Protein AF-A0A258SMM1-F1 (afdb_monomer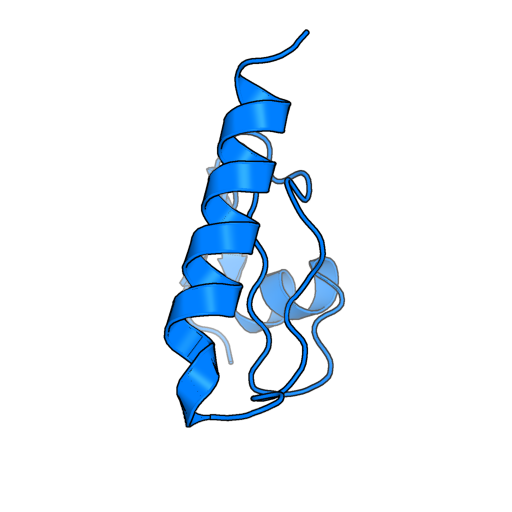)

Radius of gyration: 13.4 Å; Cα contacts (8 Å, |Δi|>4): 86; chains: 1; bounding box: 32×28×27 Å

Foldseek 3Di:
DAPWDQDLVRDIDGPVRVCVVVVPDAPPKDFDADSNRHTQFDIDGPCVDVVCSVVVVVVSVVSSVCSVVPD

Sequence (71 aa):
ANTPLTDFDGTATTEATFAAFSKVFMVPTVKVFDARGNEASEAIVGLLIADFYFGYLEAAIEEGTRKMRGK

Secondary structure (DSSP, 8-state):
---EEE-TTS-EEEHHHHHHHTT--SSSEE--B-TTS-B-SPPEES-SSGGGHHHHHHHHHHHHHHHHH--

Nearest PDB structures (foldseek):
  3f9u-assembly1_A  TM=5.659E-01  e=6.609E-01  Bacteroides fragilis NCTC 9343

Structure (mmCIF, N/CA/C/O backbone):
data_AF-A0A258SMM1-F1
#
_entry.id   AF-A0A258SMM1-F1
#
loop_
_atom_site.group_PDB
_atom_site.id
_atom_site.type_symbol
_atom_site.label_atom_id
_atom_site.label_alt_id
_atom_site.label_comp_id
_atom_site.label_asym_id
_atom_site.label_entity_id
_atom_site.label_seq_id
_atom_site.pdbx_PDB_ins_code
_atom_site.Cartn_x
_atom_site.Cartn_y
_atom_site.Cartn_z
_atom_site.occupancy
_atom_site.B_iso_or_equiv
_atom_site.auth_seq_id
_atom_site.auth_comp_id
_atom_site.auth_asym_id
_atom_site.auth_atom_id
_atom_site.pdbx_PDB_model_num
ATOM 1 N N . ALA A 1 1 ? 0.925 -14.379 -11.633 1.00 71.44 1 ALA A N 1
ATOM 2 C CA . ALA A 1 1 ? 0.635 -13.852 -10.294 1.00 71.44 1 ALA A CA 1
ATOM 3 C C . ALA A 1 1 ? -0.747 -14.364 -9.911 1.00 71.44 1 ALA A C 1
ATOM 5 O O . ALA A 1 1 ? -1.715 -13.863 -10.459 1.00 71.44 1 ALA A O 1
ATOM 6 N N . ASN A 1 2 ? -0.788 -15.461 -9.147 1.00 92.75 2 ASN A N 1
ATOM 7 C CA . ASN A 1 2 ? -1.997 -16.204 -8.737 1.00 92.75 2 ASN A CA 1
ATOM 8 C C . ASN A 1 2 ? -1.849 -16.730 -7.292 1.00 92.75 2 ASN A C 1
ATOM 10 O O . ASN A 1 2 ? -2.453 -17.730 -6.910 1.00 92.75 2 ASN A O 1
ATOM 14 N N . THR A 1 3 ? -0.960 -16.117 -6.520 1.00 96.62 3 THR A N 1
ATOM 15 C CA . THR A 1 3 ? -0.737 -16.423 -5.114 1.00 96.62 3 THR A CA 1
ATOM 16 C C . THR A 1 3 ? -2.001 -16.050 -4.338 1.00 96.62 3 THR A C 1
ATOM 18 O O . THR A 1 3 ? -2.445 -14.904 -4.438 1.00 96.62 3 THR A O 1
ATOM 21 N N . PRO A 1 4 ? -2.600 -16.982 -3.578 1.00 97.44 4 PRO A N 1
ATOM 22 C CA . PRO A 1 4 ? -3.776 -16.678 -2.774 1.00 97.44 4 PRO A CA 1
ATOM 23 C C . PRO A 1 4 ? -3.511 -15.537 -1.787 1.00 97.44 4 PRO A C 1
ATOM 25 O O . PRO A 1 4 ? -2.479 -15.516 -1.115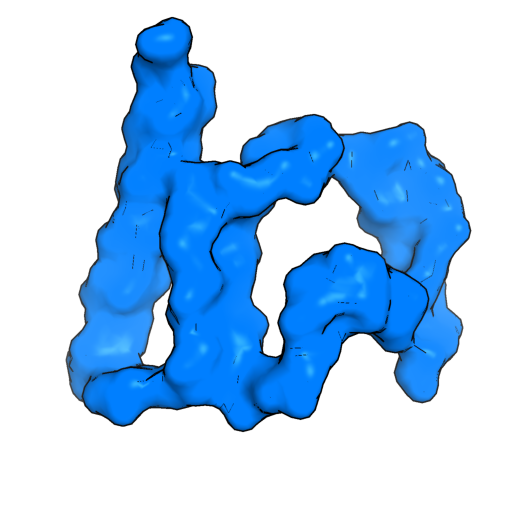 1.00 97.44 4 PRO A O 1
ATOM 28 N N . LEU A 1 5 ? -4.464 -14.614 -1.690 1.00 97.31 5 LEU A N 1
ATOM 29 C CA . LEU A 1 5 ? -4.472 -13.495 -0.753 1.00 97.31 5 LEU A CA 1
ATOM 30 C C . LEU A 1 5 ? -5.881 -13.362 -0.161 1.00 97.31 5 LEU A C 1
ATOM 32 O O . LEU A 1 5 ? -6.865 -13.662 -0.834 1.00 97.31 5 LEU A O 1
ATOM 36 N N . THR A 1 6 ? -5.985 -12.911 1.084 1.00 97.12 6 THR A N 1
ATOM 37 C CA . THR A 1 6 ? -7.265 -12.534 1.698 1.00 97.12 6 THR A CA 1
ATOM 38 C C . THR A 1 6 ? -7.365 -11.015 1.690 1.00 97.12 6 THR A C 1
ATOM 40 O O . THR A 1 6 ? -6.457 -10.353 2.192 1.00 97.12 6 THR A O 1
ATOM 43 N N . ASP A 1 7 ? -8.429 -10.476 1.103 1.00 96.19 7 ASP A N 1
ATOM 44 C CA . ASP A 1 7 ? -8.674 -9.032 1.048 1.00 96.19 7 ASP A CA 1
ATOM 45 C C . ASP A 1 7 ? -9.205 -8.492 2.395 1.00 96.19 7 ASP A C 1
ATOM 47 O O . ASP A 1 7 ? -9.513 -9.257 3.314 1.00 96.19 7 ASP A O 1
ATOM 51 N N . PHE A 1 8 ? -9.328 -7.170 2.525 1.00 95.69 8 PHE A N 1
ATOM 52 C CA . PHE A 1 8 ? -9.763 -6.492 3.754 1.00 95.69 8 PHE A CA 1
ATOM 53 C C . PHE A 1 8 ? -11.161 -6.907 4.233 1.00 95.69 8 PHE A C 1
ATOM 55 O O . PHE A 1 8 ? -11.439 -6.872 5.430 1.00 95.69 8 PHE A O 1
ATOM 62 N N . ASP A 1 9 ? -12.043 -7.311 3.319 1.00 94.94 9 ASP A N 1
ATOM 63 C CA . ASP A 1 9 ? -13.395 -7.787 3.628 1.00 94.94 9 ASP A CA 1
ATOM 64 C C . ASP A 1 9 ? -13.462 -9.300 3.928 1.00 94.94 9 ASP A C 1
ATOM 66 O O . ASP A 1 9 ? -14.538 -9.837 4.192 1.00 94.94 9 ASP A O 1
ATOM 70 N N . GLY A 1 10 ? -12.316 -9.991 3.918 1.00 96.19 10 GLY A N 1
ATOM 71 C CA . GLY A 1 10 ? -12.214 -11.435 4.127 1.00 96.19 10 GLY A CA 1
ATOM 72 C C . GLY A 1 10 ? -12.405 -12.273 2.860 1.00 96.19 10 GLY A C 1
ATOM 73 O O . GLY A 1 10 ? -12.309 -13.501 2.929 1.00 96.19 10 GLY A O 1
ATOM 74 N N . THR A 1 11 ? -12.652 -11.653 1.705 1.00 97.25 11 THR A N 1
ATOM 75 C CA . THR A 1 11 ? -12.815 -12.358 0.431 1.00 97.25 11 THR A CA 1
ATOM 76 C C . THR A 1 11 ? -11.481 -12.924 -0.053 1.00 97.25 11 THR A C 1
ATOM 78 O O . THR A 1 11 ? -10.430 -12.287 0.046 1.00 97.25 11 THR A O 1
ATOM 81 N N . ALA A 1 12 ? -11.511 -14.137 -0.610 1.00 97.94 12 ALA A N 1
ATOM 82 C CA . ALA A 1 12 ? -10.348 -14.723 -1.264 1.00 97.94 12 ALA A CA 1
ATOM 83 C C . ALA A 1 12 ? -10.070 -14.022 -2.605 1.00 97.94 12 ALA A C 1
ATOM 85 O O . ALA A 1 12 ? -10.959 -13.873 -3.443 1.00 97.94 12 ALA A O 1
ATOM 86 N N . THR A 1 13 ? -8.819 -13.632 -2.824 1.00 97.44 13 THR A N 1
ATOM 87 C CA . THR A 1 13 ? -8.337 -12.932 -4.018 1.00 97.44 13 THR A CA 1
ATOM 88 C C . THR A 1 13 ? -6.932 -13.424 -4.401 1.00 97.44 13 THR A C 1
ATOM 90 O O . THR A 1 13 ? -6.446 -14.434 -3.884 1.00 97.44 13 THR A O 1
ATOM 93 N N . THR A 1 14 ? -6.275 -12.736 -5.336 1.00 98.06 14 THR A N 1
ATOM 94 C CA . THR A 1 14 ? -4.863 -12.953 -5.692 1.00 98.06 14 THR A CA 1
ATOM 95 C C . THR A 1 14 ? -4.075 -11.652 -5.591 1.00 98.06 14 THR A C 1
ATOM 97 O O . THR A 1 14 ? -4.654 -10.565 -5.629 1.00 98.06 14 THR A O 1
ATOM 100 N N . GLU A 1 15 ? -2.748 -11.736 -5.533 1.00 95.69 15 GLU A N 1
ATOM 101 C CA . GLU A 1 15 ? -1.867 -10.567 -5.576 1.00 95.69 15 GLU A CA 1
ATOM 102 C C . GLU A 1 15 ? -2.067 -9.729 -6.851 1.00 95.69 15 GLU A C 1
ATOM 104 O O . GLU A 1 15 ? -2.032 -8.501 -6.791 1.00 95.69 15 GLU A O 1
ATOM 109 N N . ALA A 1 16 ? -2.342 -10.370 -7.996 1.00 95.88 16 ALA A N 1
ATOM 110 C CA . ALA A 1 16 ? -2.619 -9.667 -9.250 1.00 95.88 16 ALA A CA 1
ATOM 111 C C . ALA A 1 16 ? -3.947 -8.906 -9.205 1.00 95.88 16 ALA A C 1
ATOM 113 O O . ALA A 1 16 ? -4.004 -7.732 -9.576 1.00 95.88 16 ALA A O 1
ATOM 114 N N . THR A 1 17 ? -5.009 -9.569 -8.745 1.00 97.06 17 THR A N 1
ATOM 115 C CA . THR A 1 17 ? -6.341 -8.966 -8.624 1.00 97.06 17 THR A CA 1
ATOM 116 C C . THR A 1 17 ? -6.319 -7.806 -7.632 1.00 97.06 17 THR A C 1
ATOM 118 O O . THR A 1 17 ? -6.833 -6.733 -7.942 1.00 97.06 17 THR A O 1
ATOM 121 N N . PHE A 1 18 ? -5.658 -7.983 -6.486 1.00 96.62 18 PHE A N 1
ATOM 122 C CA . PHE A 1 18 ? -5.506 -6.943 -5.472 1.00 96.62 18 PHE A CA 1
ATOM 123 C C . PHE A 1 18 ? -4.709 -5.736 -5.984 1.00 96.62 18 PHE A C 1
ATOM 125 O O . PHE A 1 18 ? -5.142 -4.595 -5.816 1.00 96.62 18 PHE A O 1
ATOM 132 N N . ALA A 1 19 ? -3.578 -5.958 -6.663 1.00 96.06 19 ALA A N 1
ATOM 133 C CA . ALA A 1 19 ? -2.781 -4.877 -7.244 1.00 96.06 19 ALA A CA 1
ATOM 134 C C . ALA A 1 19 ? -3.557 -4.096 -8.320 1.00 96.06 19 ALA A C 1
ATOM 136 O O . ALA A 1 19 ? -3.508 -2.864 -8.339 1.00 96.06 19 ALA A O 1
ATOM 137 N N . ALA A 1 20 ? -4.312 -4.793 -9.177 1.00 96.12 20 ALA A N 1
ATOM 138 C CA . ALA A 1 20 ? -5.148 -4.173 -10.202 1.00 96.12 20 ALA A CA 1
ATOM 139 C C . ALA A 1 20 ? -6.290 -3.345 -9.591 1.00 96.12 20 ALA A C 1
ATOM 141 O O . ALA A 1 20 ? -6.487 -2.193 -9.983 1.00 96.12 20 ALA A O 1
ATOM 142 N N . PHE A 1 21 ? -6.996 -3.893 -8.595 1.00 95.62 21 PHE A N 1
ATOM 143 C CA . PHE A 1 21 ? -8.030 -3.173 -7.843 1.00 95.62 21 PHE A CA 1
ATOM 144 C C . PHE A 1 21 ?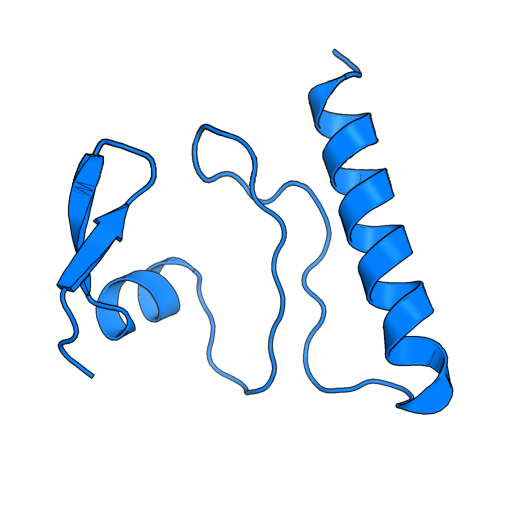 -7.456 -1.932 -7.145 1.00 95.62 21 PHE A C 1
ATOM 146 O O . PHE A 1 21 ? -8.027 -0.844 -7.225 1.00 95.62 21 PHE A O 1
ATOM 153 N N . SER A 1 22 ? -6.256 -2.068 -6.577 1.00 95.94 22 SER A N 1
ATOM 154 C CA . SER A 1 22 ? -5.489 -0.985 -5.955 1.00 95.94 22 SER A CA 1
ATOM 155 C C . SER A 1 22 ? -4.839 -0.030 -6.965 1.00 95.94 22 SER A C 1
ATOM 157 O O . SER A 1 22 ? -4.114 0.878 -6.558 1.00 95.94 22 SER A O 1
ATOM 159 N N . LYS A 1 23 ? -5.064 -0.200 -8.276 1.00 96.19 23 LYS A N 1
ATOM 160 C CA . LYS A 1 23 ? -4.514 0.639 -9.359 1.00 96.19 23 LYS A CA 1
ATOM 161 C C . LYS A 1 23 ? -2.984 0.762 -9.335 1.00 96.19 23 LYS A C 1
ATOM 163 O O . LYS A 1 23 ? -2.434 1.811 -9.669 1.00 96.19 23 LYS A O 1
ATOM 168 N N . VAL A 1 24 ? -2.285 -0.298 -8.938 1.00 96.31 24 VAL A N 1
ATOM 169 C CA . VAL A 1 24 ? -0.820 -0.353 -8.961 1.00 96.31 24 VAL A CA 1
ATOM 170 C C . VAL A 1 24 ? -0.362 -0.814 -10.344 1.00 96.31 24 VAL A C 1
ATOM 172 O O . VAL A 1 24 ? -0.580 -1.961 -10.723 1.00 96.31 24 VAL A O 1
ATOM 175 N N . PHE A 1 25 ? 0.275 0.084 -11.100 1.00 93.94 25 PHE A N 1
ATOM 176 C CA . PHE A 1 25 ? 0.776 -0.190 -12.457 1.00 93.94 25 PHE A CA 1
ATOM 177 C C . PHE A 1 25 ? 2.297 -0.008 -12.607 1.00 93.94 25 PHE A C 1
ATOM 179 O O . PHE A 1 25 ? 2.852 -0.367 -13.643 1.00 93.94 25 PHE A O 1
ATOM 186 N N . MET A 1 26 ? 2.976 0.535 -11.590 1.00 94.31 26 MET A N 1
ATOM 187 C CA . MET A 1 26 ? 4.429 0.727 -11.560 1.00 94.31 26 MET A CA 1
ATOM 188 C C . MET A 1 26 ? 5.021 0.152 -10.272 1.00 94.31 26 MET A C 1
ATOM 190 O O . MET A 1 26 ? 4.373 0.154 -9.224 1.00 94.31 26 MET A O 1
ATOM 194 N N . VAL A 1 27 ? 6.265 -0.326 -10.349 1.00 93.56 27 VAL A N 1
ATOM 195 C CA . VAL A 1 27 ? 7.004 -0.872 -9.206 1.00 93.56 27 VAL A CA 1
ATOM 196 C C . VAL A 1 27 ? 8.310 -0.103 -8.948 1.00 93.56 27 VAL A C 1
ATOM 198 O O . VAL A 1 27 ? 8.962 0.302 -9.912 1.00 93.56 27 VAL A O 1
ATOM 201 N N . PRO A 1 28 ? 8.720 0.061 -7.673 1.00 94.06 28 PRO A N 1
ATOM 202 C CA . PRO A 1 28 ? 7.943 -0.248 -6.465 1.00 94.06 28 PRO A CA 1
ATOM 203 C C . PRO A 1 28 ? 6.795 0.757 -6.245 1.00 94.06 28 PRO A C 1
ATOM 205 O O . PRO A 1 28 ? 6.887 1.902 -6.671 1.00 94.06 28 PRO A O 1
ATOM 208 N N . THR A 1 29 ? 5.718 0.326 -5.585 1.00 96.81 29 THR A N 1
ATOM 209 C CA . THR A 1 29 ? 4.656 1.209 -5.072 1.00 96.81 29 THR A CA 1
ATOM 210 C C . THR A 1 29 ? 4.317 0.773 -3.652 1.00 96.81 29 THR A C 1
ATOM 212 O O . THR A 1 29 ? 4.118 -0.419 -3.414 1.00 96.81 29 THR A O 1
ATOM 215 N N . VAL A 1 30 ? 4.224 1.723 -2.725 1.00 96.88 30 VAL A N 1
ATOM 216 C CA . VAL A 1 30 ? 3.770 1.492 -1.349 1.00 96.88 30 VAL A CA 1
ATOM 217 C C . VAL A 1 30 ? 2.506 2.303 -1.108 1.00 96.88 30 VAL A C 1
ATOM 219 O O . VAL A 1 30 ? 2.460 3.498 -1.390 1.00 96.88 30 VAL A O 1
ATOM 222 N N . LYS A 1 31 ? 1.476 1.642 -0.582 1.00 97.62 31 LYS A N 1
ATOM 223 C CA . LYS A 1 31 ? 0.216 2.253 -0.156 1.00 97.62 31 LYS A CA 1
ATOM 224 C C . LYS A 1 31 ? -0.057 1.870 1.291 1.00 97.62 31 LYS A C 1
ATOM 226 O O . LYS A 1 31 ? 0.154 0.717 1.663 1.00 97.62 31 LYS A O 1
ATOM 231 N N . VAL A 1 32 ? -0.539 2.821 2.083 1.00 97.31 32 VAL A N 1
ATOM 232 C CA . VAL A 1 32 ? -1.034 2.569 3.441 1.00 97.31 32 VAL A CA 1
ATOM 233 C C . VAL A 1 32 ? -2.553 2.526 3.380 1.00 97.31 32 VAL A C 1
ATOM 235 O O . VAL A 1 32 ? -3.177 3.418 2.806 1.00 97.31 32 VAL A O 1
ATOM 238 N N . PHE A 1 33 ? -3.148 1.498 3.975 1.00 96.62 33 PHE A N 1
ATOM 239 C CA . PHE A 1 33 ? -4.594 1.306 4.020 1.00 96.62 33 PHE A CA 1
ATOM 240 C C . PHE A 1 33 ? -5.105 1.331 5.462 1.00 96.62 33 PHE A C 1
ATOM 242 O O . PHE A 1 33 ? -4.369 1.002 6.394 1.00 96.62 33 PHE A O 1
ATOM 249 N N . ASP A 1 34 ? -6.371 1.703 5.642 1.00 94.62 34 ASP A N 1
ATOM 250 C CA . ASP A 1 34 ? -7.095 1.491 6.894 1.00 94.62 34 ASP A CA 1
ATOM 251 C C . ASP A 1 34 ? -7.620 0.044 7.012 1.00 94.62 34 ASP A C 1
ATOM 253 O O . ASP A 1 34 ? -7.499 -0.773 6.098 1.00 94.62 34 ASP A O 1
ATOM 257 N N . ALA A 1 35 ? -8.252 -0.282 8.145 1.00 92.00 35 ALA A N 1
ATOM 258 C CA . ALA A 1 35 ? -8.810 -1.616 8.395 1.00 92.00 35 ALA A CA 1
ATOM 259 C C . ALA A 1 35 ? -9.975 -2.011 7.460 1.00 92.00 35 ALA A C 1
ATOM 261 O O . ALA A 1 35 ? -10.439 -3.145 7.517 1.00 92.00 35 ALA A O 1
ATOM 262 N N . ARG A 1 36 ? -10.483 -1.083 6.643 1.00 92.62 36 ARG A N 1
ATOM 263 C CA . ARG A 1 36 ? -11.557 -1.305 5.665 1.00 92.62 36 ARG A CA 1
ATOM 264 C C . ARG A 1 36 ? -11.034 -1.322 4.225 1.00 92.62 36 ARG A C 1
ATOM 266 O O . ARG A 1 36 ? -11.842 -1.435 3.309 1.00 92.62 36 ARG A O 1
ATOM 273 N N . GLY A 1 37 ? -9.722 -1.191 4.023 1.00 94.50 37 GLY A N 1
ATOM 274 C CA . GLY A 1 37 ? -9.100 -1.159 2.702 1.00 94.50 37 GLY A CA 1
ATOM 275 C C . GLY A 1 37 ? -9.159 0.194 1.994 1.00 94.50 37 GLY A C 1
ATOM 276 O O . GLY A 1 37 ? -8.901 0.255 0.793 1.00 94.50 37 GLY A O 1
ATOM 277 N N . ASN A 1 38 ? -9.471 1.293 2.692 1.00 94.94 38 ASN A N 1
ATOM 278 C CA . ASN A 1 38 ? -9.365 2.631 2.103 1.00 94.94 38 ASN A CA 1
ATOM 279 C C . ASN A 1 38 ? -7.931 3.150 2.210 1.00 94.94 38 ASN A C 1
ATOM 281 O O . ASN A 1 38 ? -7.274 2.947 3.229 1.00 94.94 38 ASN A O 1
ATOM 285 N N . GLU A 1 39 ? -7.464 3.889 1.203 1.00 96.25 39 GLU A N 1
ATOM 286 C CA . GLU A 1 39 ? -6.153 4.542 1.257 1.00 96.25 39 GLU A CA 1
ATOM 287 C C . GLU A 1 39 ? -6.103 5.570 2.404 1.00 96.25 39 GLU A C 1
ATOM 289 O O . GLU A 1 39 ? -6.923 6.497 2.512 1.00 96.25 39 GLU A O 1
ATOM 294 N N . ALA A 1 40 ? -5.137 5.375 3.297 1.00 96.56 40 ALA A N 1
ATOM 295 C CA . ALA A 1 40 ? -4.972 6.152 4.516 1.00 96.56 40 ALA A CA 1
ATOM 296 C C . ALA A 1 40 ? -3.975 7.313 4.349 1.00 96.56 40 ALA A C 1
ATOM 298 O O . ALA A 1 40 ? -4.037 8.265 5.122 1.00 96.56 40 ALA A O 1
ATOM 299 N N . SER A 1 41 ? -3.123 7.265 3.327 1.00 97.12 41 SER A N 1
ATOM 300 C CA . SER A 1 41 ? -2.165 8.310 2.947 1.00 97.12 41 SER A CA 1
ATOM 301 C C . SER A 1 41 ? -1.893 8.272 1.443 1.00 97.12 41 SER A C 1
ATOM 303 O O . SER A 1 41 ? -2.376 7.376 0.743 1.00 97.12 41 SER A O 1
ATOM 305 N N . GLU A 1 42 ? -1.143 9.252 0.937 1.00 95.44 42 GLU A N 1
ATOM 306 C CA . GLU A 1 42 ? -0.710 9.247 -0.460 1.00 95.44 42 GLU A CA 1
ATOM 307 C C . GLU A 1 42 ? 0.226 8.068 -0.767 1.00 95.44 42 GLU A C 1
ATOM 309 O O . GLU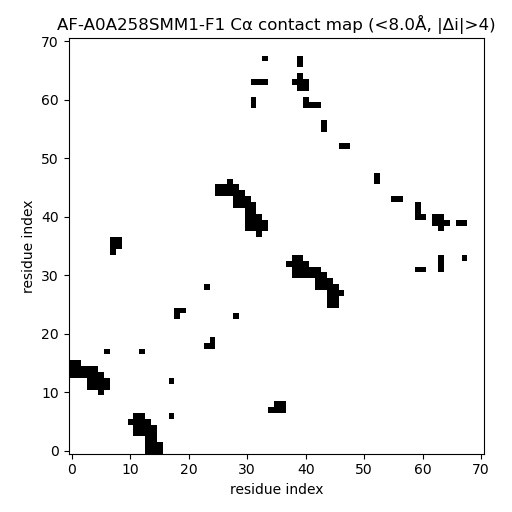 A 1 42 ? 1.077 7.670 0.031 1.00 95.44 42 GLU A O 1
ATOM 314 N N . ALA A 1 43 ? 0.074 7.500 -1.964 1.00 96.81 43 ALA A N 1
ATOM 315 C CA . ALA A 1 43 ? 0.910 6.401 -2.418 1.00 96.81 43 ALA A CA 1
ATOM 316 C C . ALA A 1 43 ? 2.343 6.871 -2.710 1.00 96.81 43 ALA A C 1
ATOM 318 O O . ALA A 1 43 ? 2.557 7.826 -3.457 1.00 96.81 43 ALA A O 1
ATOM 319 N N . ILE A 1 44 ? 3.331 6.126 -2.220 1.00 96.62 44 ILE A N 1
ATOM 320 C CA . ILE A 1 44 ? 4.729 6.294 -2.622 1.00 96.62 44 ILE A CA 1
ATOM 321 C C . ILE A 1 44 ? 4.928 5.492 -3.902 1.00 96.62 44 ILE A C 1
ATOM 323 O O . ILE A 1 44 ? 4.787 4.269 -3.907 1.00 96.62 44 ILE A O 1
ATOM 327 N N . VAL A 1 45 ? 5.241 6.184 -4.992 1.00 95.56 45 VAL A N 1
ATOM 328 C CA . VAL A 1 45 ? 5.345 5.600 -6.329 1.00 95.56 45 VAL A CA 1
ATOM 329 C C . VAL A 1 45 ? 6.787 5.727 -6.825 1.00 95.56 45 VAL A C 1
ATOM 331 O O . VAL A 1 45 ? 7.318 6.825 -6.980 1.00 95.56 45 VAL A O 1
ATOM 334 N N . GLY A 1 46 ? 7.430 4.588 -7.078 1.00 91.88 46 GLY A N 1
ATOM 335 C CA . GLY A 1 46 ? 8.870 4.501 -7.306 1.00 91.88 46 GLY A CA 1
ATOM 336 C C . GLY A 1 46 ? 9.680 4.595 -6.007 1.00 91.88 46 GLY A C 1
ATOM 337 O O . GLY A 1 46 ? 9.152 4.471 -4.906 1.00 91.88 46 GLY A O 1
ATOM 338 N N . LEU A 1 47 ? 10.992 4.800 -6.142 1.00 88.12 47 LEU A N 1
ATOM 339 C CA . LEU A 1 47 ? 11.910 4.929 -4.999 1.00 88.12 47 LEU A CA 1
ATOM 340 C C . LEU A 1 47 ? 12.105 6.373 -4.519 1.00 88.12 47 LEU A C 1
ATOM 342 O O . LEU A 1 47 ? 12.724 6.575 -3.478 1.00 88.12 47 LEU A O 1
ATOM 346 N N . LEU A 1 48 ? 11.607 7.367 -5.265 1.00 86.44 48 LEU A N 1
ATOM 347 C CA . LEU A 1 48 ? 11.918 8.782 -5.040 1.00 86.44 48 LEU A CA 1
ATOM 348 C C . LEU A 1 48 ? 13.446 8.976 -4.897 1.00 86.44 48 LEU A C 1
ATOM 350 O O . LEU A 1 48 ? 14.189 8.633 -5.817 1.00 86.44 48 LEU A O 1
ATOM 354 N N . ILE A 1 49 ? 13.916 9.488 -3.754 1.00 91.81 49 ILE A N 1
ATOM 355 C CA . ILE A 1 49 ? 15.334 9.526 -3.372 1.00 91.81 49 ILE A CA 1
ATOM 356 C C . ILE A 1 49 ? 15.595 8.393 -2.374 1.00 91.8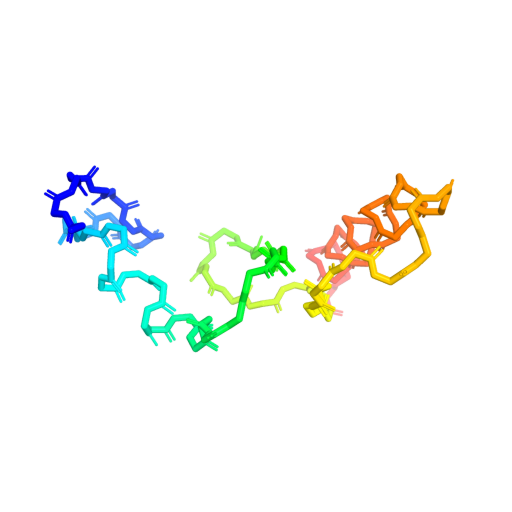1 49 ILE A C 1
ATOM 358 O O . ILE A 1 49 ? 15.052 8.407 -1.270 1.00 91.81 49 ILE A O 1
ATOM 362 N N . ALA A 1 50 ? 16.450 7.436 -2.747 1.00 86.25 50 ALA A N 1
ATOM 363 C CA . ALA A 1 50 ? 16.677 6.209 -1.976 1.00 86.25 50 ALA A CA 1
ATOM 364 C C . ALA A 1 50 ? 17.096 6.467 -0.515 1.00 86.25 50 ALA A C 1
ATOM 366 O O . ALA A 1 50 ? 16.565 5.829 0.393 1.00 86.25 50 ALA A O 1
ATOM 367 N N . ASP A 1 51 ? 17.969 7.449 -0.276 1.00 92.69 51 ASP A N 1
ATOM 368 C CA . ASP A 1 51 ? 18.457 7.801 1.067 1.00 92.69 51 ASP A CA 1
ATOM 369 C C . ASP A 1 51 ? 17.351 8.342 1.990 1.00 92.69 51 ASP A C 1
ATOM 371 O O . ASP A 1 51 ? 17.475 8.297 3.213 1.00 92.69 51 ASP A O 1
ATOM 375 N N . PHE A 1 52 ? 16.244 8.825 1.417 1.00 92.56 52 PHE A N 1
ATOM 376 C CA . PHE A 1 52 ? 15.081 9.323 2.152 1.00 92.56 52 PHE A CA 1
ATOM 377 C C . PHE A 1 52 ? 13.915 8.339 2.178 1.00 92.56 52 PHE A C 1
ATOM 379 O O . PHE A 1 52 ? 12.872 8.652 2.751 1.00 92.56 52 PHE A O 1
ATOM 386 N N . TYR A 1 53 ? 14.084 7.137 1.621 1.00 93.00 53 TYR A N 1
ATOM 387 C CA . TYR A 1 53 ? 12.993 6.175 1.495 1.00 93.00 53 TYR A CA 1
ATOM 388 C C . TYR A 1 53 ? 12.370 5.808 2.843 1.00 93.00 53 TYR A C 1
ATOM 390 O O . TYR A 1 53 ? 11.149 5.777 2.972 1.00 93.00 53 TYR A O 1
ATOM 398 N N . PHE A 1 54 ? 13.200 5.639 3.875 1.00 95.00 54 PHE A N 1
ATOM 399 C CA . PHE A 1 54 ? 12.724 5.432 5.242 1.00 95.00 54 PHE A CA 1
ATOM 400 C C . PHE A 1 54 ? 11.838 6.589 5.735 1.00 95.00 54 PHE A C 1
ATOM 402 O O . PHE A 1 54 ? 10.766 6.351 6.281 1.00 95.00 54 PHE A O 1
ATOM 409 N N . GLY A 1 55 ? 12.239 7.838 5.479 1.00 96.31 55 GLY A N 1
ATOM 410 C CA . GLY A 1 55 ? 11.462 9.017 5.863 1.00 96.31 55 GLY A CA 1
ATOM 411 C C . GLY A 1 55 ? 10.121 9.118 5.133 1.00 96.31 55 GLY A C 1
ATOM 412 O O . GLY A 1 55 ? 9.129 9.511 5.741 1.00 96.31 55 GLY A O 1
ATOM 413 N N . TYR A 1 56 ? 10.058 8.718 3.858 1.00 95.75 56 TYR A N 1
ATOM 414 C CA . TYR A 1 56 ? 8.790 8.662 3.122 1.00 95.75 56 TYR A CA 1
ATOM 415 C C . TYR A 1 56 ? 7.839 7.611 3.707 1.00 95.75 56 TYR A C 1
ATOM 417 O O . TYR A 1 56 ? 6.652 7.890 3.860 1.00 95.75 56 TYR A O 1
ATOM 425 N N . LEU A 1 57 ? 8.355 6.430 4.072 1.00 96.44 57 LEU A N 1
ATOM 426 C CA . LEU A 1 57 ? 7.558 5.380 4.715 1.00 96.44 57 LEU A CA 1
ATOM 427 C C . LEU A 1 57 ? 6.999 5.840 6.065 1.00 96.44 57 LEU A C 1
ATOM 429 O O . LEU A 1 57 ? 5.797 5.712 6.293 1.00 96.44 57 LEU A O 1
ATOM 433 N N . GLU A 1 58 ? 7.846 6.408 6.927 1.00 97.69 58 GLU A N 1
ATOM 434 C CA . GLU A 1 58 ? 7.425 6.931 8.233 1.00 97.69 58 GLU A CA 1
ATOM 435 C C . GLU A 1 58 ? 6.339 8.000 8.071 1.00 97.69 58 GLU A C 1
ATOM 437 O O . GLU A 1 58 ? 5.285 7.908 8.699 1.00 97.69 58 GLU A O 1
ATOM 442 N N . ALA A 1 59 ? 6.533 8.959 7.159 1.00 96.94 59 ALA A N 1
ATOM 443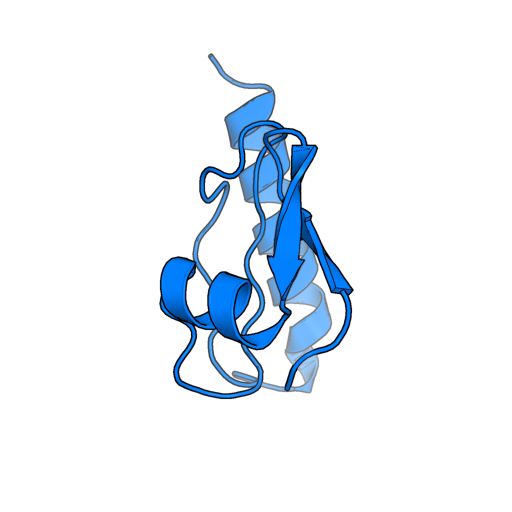 C CA . ALA A 1 59 ? 5.549 10.007 6.900 1.00 96.94 59 ALA A CA 1
ATOM 444 C C . ALA A 1 59 ? 4.193 9.436 6.445 1.00 96.94 59 ALA A C 1
ATOM 446 O O . ALA A 1 59 ? 3.149 9.845 6.957 1.00 96.94 59 ALA A O 1
ATOM 447 N N . ALA A 1 60 ? 4.200 8.457 5.534 1.00 97.56 60 ALA A N 1
ATOM 448 C CA . ALA A 1 60 ? 2.981 7.823 5.036 1.00 97.56 60 ALA A CA 1
ATOM 449 C C . ALA A 1 60 ? 2.236 7.037 6.131 1.00 97.56 60 ALA A C 1
ATOM 451 O O . ALA A 1 60 ? 1.002 7.046 6.170 1.00 97.56 60 ALA A O 1
ATOM 452 N N . ILE A 1 61 ? 2.961 6.363 7.031 1.00 97.06 61 ILE A N 1
ATOM 453 C CA . ILE A 1 61 ? 2.379 5.628 8.165 1.00 97.06 61 ILE A CA 1
ATOM 454 C C . ILE A 1 61 ? 1.824 6.598 9.214 1.00 97.06 61 ILE A C 1
ATOM 456 O O . ILE A 1 61 ? 0.716 6.391 9.721 1.00 97.06 61 ILE A O 1
ATOM 460 N N . GLU A 1 62 ? 2.560 7.662 9.541 1.00 97.44 62 GLU A N 1
ATOM 461 C CA . GLU A 1 62 ? 2.113 8.694 10.478 1.00 97.44 62 GLU A CA 1
ATOM 462 C C . GLU A 1 62 ? 0.858 9.407 9.974 1.00 97.44 62 GLU A C 1
ATOM 464 O O . GLU A 1 62 ? -0.080 9.628 10.744 1.00 97.44 62 GLU A O 1
ATOM 469 N N . GLU A 1 63 ? 0.812 9.758 8.687 1.00 97.00 63 GLU A N 1
ATOM 470 C CA . GLU A 1 63 ? -0.373 10.328 8.050 1.00 97.00 63 GLU A CA 1
ATOM 471 C C . GLU A 1 63 ? -1.567 9.375 8.157 1.00 97.00 63 GLU A C 1
ATOM 473 O O . GLU A 1 63 ? -2.613 9.770 8.683 1.00 97.00 63 GLU A O 1
ATOM 478 N N . GLY A 1 64 ? -1.395 8.109 7.762 1.00 96.31 64 GLY A N 1
ATOM 479 C CA . GLY A 1 64 ? -2.459 7.111 7.849 1.00 96.31 64 GLY A CA 1
ATOM 480 C C . GLY A 1 64 ? -2.965 6.914 9.277 1.00 96.31 64 GLY A C 1
ATOM 481 O O . GLY A 1 64 ? -4.170 6.914 9.533 1.00 96.31 64 GLY A O 1
ATOM 482 N N . THR A 1 65 ? -2.050 6.845 10.243 1.00 95.75 65 THR A N 1
ATOM 483 C CA . THR A 1 65 ? -2.384 6.727 11.668 1.00 95.75 65 THR A CA 1
ATOM 484 C C . THR A 1 65 ? -3.152 7.947 12.170 1.00 95.75 65 THR A C 1
ATOM 486 O O . THR A 1 65 ? -4.125 7.811 12.914 1.00 95.75 65 THR A O 1
ATOM 489 N N . ARG A 1 66 ? -2.748 9.151 11.759 1.00 95.62 66 ARG A N 1
ATOM 490 C CA . ARG A 1 66 ? -3.428 10.400 12.116 1.00 95.62 66 ARG A CA 1
ATOM 491 C C . ARG A 1 66 ? -4.840 10.440 11.546 1.00 95.62 66 ARG A C 1
ATOM 493 O O 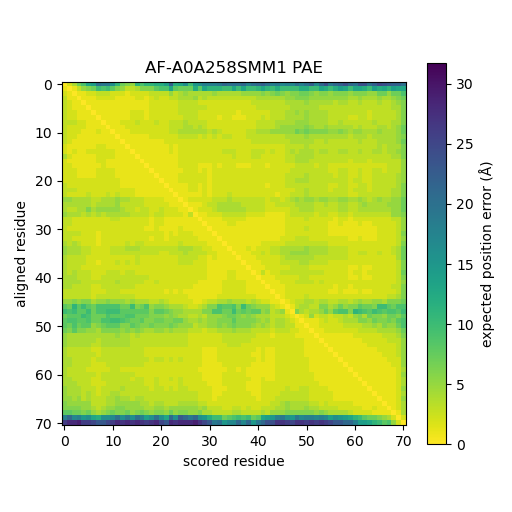. ARG A 1 66 ? -5.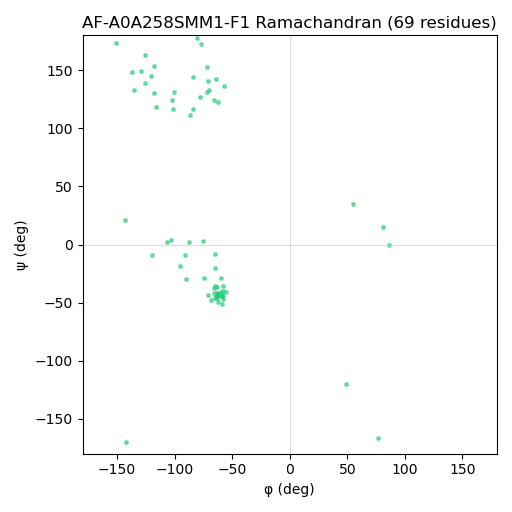761 10.765 12.289 1.00 95.62 66 ARG A O 1
ATOM 500 N N . LYS A 1 67 ? -5.017 10.051 10.280 1.00 93.12 67 LYS A N 1
ATOM 501 C CA . LYS A 1 67 ? -6.322 9.972 9.610 1.00 93.12 67 LYS A CA 1
ATOM 502 C C . LYS A 1 67 ? -7.254 8.953 10.268 1.00 93.12 67 LYS A C 1
ATOM 504 O O . LYS A 1 67 ? -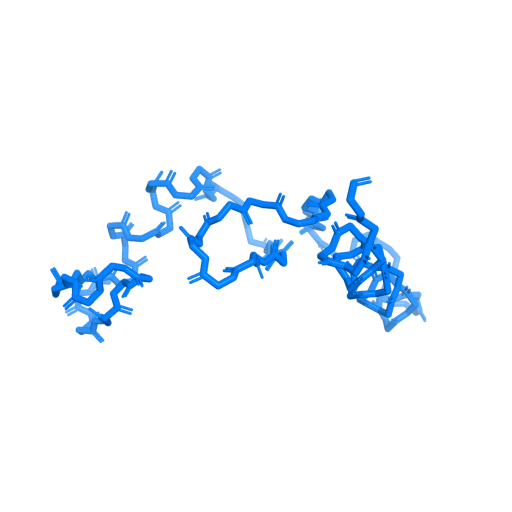8.440 9.213 10.375 1.00 93.12 67 LYS A O 1
ATOM 509 N N . MET A 1 68 ? -6.734 7.824 10.752 1.00 92.44 68 MET A N 1
ATOM 510 C CA . MET A 1 68 ? -7.546 6.820 11.460 1.00 92.44 68 MET A CA 1
ATOM 511 C C . MET A 1 68 ? -7.936 7.242 12.885 1.00 92.44 68 MET A C 1
ATOM 513 O O . MET A 1 68 ? -8.952 6.789 13.410 1.00 92.44 68 MET A O 1
ATOM 517 N N . ARG A 1 69 ? -7.110 8.065 13.543 1.00 92.00 69 ARG A N 1
ATOM 518 C CA . ARG A 1 69 ? -7.332 8.523 14.927 1.00 92.00 69 ARG A CA 1
ATOM 519 C C . ARG A 1 69 ? -8.133 9.818 15.007 1.00 92.00 69 ARG A C 1
ATOM 521 O O . ARG A 1 69 ? -8.807 10.050 16.009 1.00 92.00 69 ARG A O 1
ATOM 528 N N . GLY A 1 70 ? -8.024 10.671 13.994 1.00 74.12 70 GLY A N 1
ATOM 529 C CA . GLY A 1 70 ? -8.871 11.841 13.821 1.00 74.12 70 GLY A CA 1
ATOM 530 C C . GLY A 1 70 ? -10.220 11.414 13.257 1.00 74.12 70 GLY A C 1
ATOM 531 O O . GLY A 1 70 ? -10.268 10.718 12.252 1.00 74.12 70 GLY A O 1
ATOM 532 N N . LYS A 1 71 ? -11.308 11.807 13.920 1.00 49.28 71 LYS A N 1
ATOM 533 C CA . LYS A 1 71 ? -12.623 11.860 13.272 1.00 49.28 71 LYS A CA 1
ATOM 534 C C . LYS A 1 71 ? -12.578 12.784 12.062 1.00 49.28 71 LYS A C 1
ATOM 536 O O . LYS A 1 71 ? -12.000 13.883 12.224 1.00 49.28 71 LYS A O 1
#

pLDDT: mean 93.95, std 6.94, range [49.28, 98.06]

Solvent-accessible surface area (backbone atoms only — not comparable to full-atom values): 4285 Å² total; per-residue (Å²): 118,73,53,81,38,71,46,69,88,67,48,84,48,24,57,46,58,51,35,56,75,68,67,58,89,63,80,55,61,50,74,42,61,45,88,78,60,46,77,33,34,76,65,45,72,48,65,83,55,69,94,47,39,66,59,53,52,51,51,32,52,52,44,22,52,47,55,74,71,46,131

Mean predicted aligned error: 3.44 Å